Protein AF-A0A0L0VKY4-F1 (afdb_monomer_lite)

Sequence (180 aa):
MRSVAVPPQLNKYDFWEIKITFTPTSTVPPSGGSLQWEFHHPYFRADTMFEVDNVKQKKLTSSTTDTSKINETCTTKVVERTEDILNCLMTHQIQTSSALNKLVEESANLCIELDQAYIQLNRQQIRIDLLLNQSISPKEDSSKDKTTHSNNKSQVMSESNTYYLNNSTSSSTLVAKTKE

Radius of gyration: 38.26 Å; chains: 1; bounding box: 71×69×115 Å

Organism: NCBI:txid1165861

pLDDT: mean 70.44, std 23.46, range [33.53, 97.75]

Structure (mmCIF, N/CA/C/O backbone):
data_AF-A0A0L0VKY4-F1
#
_entry.id   AF-A0A0L0VKY4-F1
#
loop_
_atom_site.group_PDB
_atom_site.id
_atom_site.type_symbol
_atom_site.label_atom_id
_atom_site.label_alt_id
_atom_site.label_comp_id
_atom_site.label_asym_id
_atom_site.label_entity_id
_atom_site.label_seq_id
_atom_site.pdbx_PDB_ins_code
_atom_site.Cartn_x
_atom_site.Cartn_y
_atom_site.Cartn_z
_atom_site.occupancy
_atom_site.B_iso_or_equiv
_atom_site.auth_seq_id
_atom_site.auth_comp_id
_atom_site.auth_asym_id
_atom_site.auth_atom_id
_atom_site.pdbx_PDB_model_num
ATOM 1 N N . MET A 1 1 ? -2.099 -26.397 19.341 1.00 43.53 1 MET A N 1
ATOM 2 C CA . MET A 1 1 ? -2.554 -25.080 18.845 1.00 43.53 1 MET A CA 1
ATOM 3 C C . MET A 1 1 ? -3.661 -24.602 19.769 1.00 43.53 1 MET A C 1
ATOM 5 O O . MET A 1 1 ? -4.656 -25.302 19.887 1.00 43.53 1 MET A O 1
ATOM 9 N N . ARG A 1 2 ? -3.455 -23.512 20.518 1.00 43.09 2 ARG A N 1
ATOM 10 C CA . ARG A 1 2 ? -4.526 -22.923 21.338 1.00 43.09 2 ARG A CA 1
ATOM 11 C C . ARG A 1 2 ? -5.442 -22.138 20.398 1.00 43.09 2 ARG A C 1
ATOM 13 O O . ARG A 1 2 ? -4.932 -21.330 19.631 1.00 43.09 2 ARG A O 1
ATOM 20 N N . SER A 1 3 ? -6.746 -22.404 20.442 1.00 54.12 3 SER A N 1
ATOM 21 C CA . SER A 1 3 ? -7.751 -21.543 19.812 1.00 54.12 3 SER A CA 1
ATOM 22 C C . SER A 1 3 ? -7.608 -20.158 20.434 1.00 54.12 3 SER A C 1
ATOM 24 O O . SER A 1 3 ? -7.725 -20.030 21.655 1.00 54.12 3 SER A O 1
ATOM 26 N N . VAL A 1 4 ? -7.279 -19.148 19.635 1.00 61.12 4 VAL A N 1
ATOM 27 C CA . VAL A 1 4 ? -7.340 -17.763 20.101 1.00 61.12 4 VAL A CA 1
ATOM 28 C C . VAL A 1 4 ? -8.815 -17.392 20.123 1.00 61.12 4 VAL A C 1
ATOM 30 O O . VAL A 1 4 ? -9.562 -17.731 19.214 1.00 61.12 4 VAL A O 1
ATOM 33 N N . ALA A 1 5 ? -9.277 -16.812 21.225 1.00 75.12 5 ALA A N 1
ATOM 34 C CA . ALA A 1 5 ? -10.662 -16.382 21.317 1.00 75.12 5 ALA A CA 1
ATOM 35 C C . ALA A 1 5 ? -10.874 -15.175 20.395 1.00 75.12 5 ALA A C 1
ATOM 37 O O . ALA A 1 5 ? -10.037 -14.269 20.371 1.00 75.12 5 ALA A O 1
ATOM 38 N N . VAL A 1 6 ? -12.007 -15.139 19.688 1.00 81.06 6 VAL A N 1
ATOM 39 C CA . VAL A 1 6 ? -12.432 -13.960 18.922 1.00 81.06 6 VAL A CA 1
ATOM 40 C C . VAL A 1 6 ? -12.374 -12.731 19.841 1.00 81.06 6 VAL A C 1
ATOM 42 O O . VAL A 1 6 ? -12.944 -12.779 20.940 1.00 81.06 6 VAL A O 1
ATOM 45 N N . PRO A 1 7 ? -11.710 -11.630 19.434 1.00 88.94 7 PRO A N 1
ATOM 46 C CA . PRO A 1 7 ? -11.649 -10.411 20.226 1.00 88.94 7 PRO A CA 1
ATOM 47 C C . PRO A 1 7 ? -13.046 -9.988 20.714 1.00 88.94 7 PRO A C 1
ATOM 49 O O . PRO A 1 7 ? -13.989 -9.987 19.919 1.00 88.94 7 PRO A O 1
ATOM 52 N N . PRO A 1 8 ? -13.218 -9.587 21.991 1.00 87.50 8 PRO A N 1
ATOM 53 C CA . PRO A 1 8 ? -14.542 -9.368 22.576 1.00 87.50 8 PRO A CA 1
ATOM 54 C C . PRO A 1 8 ? -15.418 -8.372 21.814 1.00 87.50 8 PRO A C 1
ATOM 56 O O . PRO A 1 8 ? -16.637 -8.492 21.845 1.00 87.50 8 PRO A O 1
ATOM 59 N N . GLN A 1 9 ? -14.815 -7.388 21.140 1.00 90.94 9 GLN A N 1
ATOM 60 C CA . GLN A 1 9 ? -15.565 -6.439 20.319 1.00 90.94 9 GLN A CA 1
ATOM 61 C C . GLN A 1 9 ? -16.086 -7.092 19.040 1.00 90.94 9 GLN A C 1
ATOM 63 O O . GLN A 1 9 ? -17.267 -6.969 18.757 1.00 90.94 9 GLN A O 1
ATOM 68 N N . LEU A 1 10 ? -15.259 -7.858 18.330 1.00 92.81 10 LEU A N 1
ATOM 69 C CA . LEU A 1 10 ? -15.677 -8.576 17.125 1.00 92.81 10 LEU A CA 1
ATOM 70 C C . LEU A 1 10 ? -16.818 -9.560 17.435 1.00 92.81 10 LEU A C 1
ATOM 72 O O . LEU A 1 10 ? -17.837 -9.563 16.751 1.00 92.81 10 LEU A O 1
ATOM 76 N N . ASN A 1 11 ? -16.726 -10.289 18.550 1.00 90.19 11 ASN A N 1
ATOM 77 C CA . ASN A 1 11 ? -17.785 -11.210 18.972 1.00 90.19 11 ASN A CA 1
ATOM 78 C C . ASN A 1 11 ? -19.117 -10.506 19.312 1.00 90.19 11 ASN A C 1
ATOM 80 O O . ASN A 1 11 ? -20.192 -11.049 19.068 1.00 90.19 11 ASN A O 1
ATOM 84 N N . LYS A 1 12 ? -19.072 -9.289 19.874 1.00 92.31 12 LYS A N 1
ATOM 85 C CA . LYS A 1 12 ? -20.285 -8.506 20.172 1.00 92.31 12 LYS A CA 1
ATOM 86 C C . LYS A 1 12 ? -21.042 -8.075 18.916 1.00 92.31 12 LYS A C 1
ATOM 88 O O . LYS A 1 12 ? -22.228 -7.792 19.031 1.00 92.31 12 LYS A O 1
ATOM 93 N N . TYR A 1 13 ? -20.368 -7.991 17.773 1.00 93.94 13 TYR A N 1
ATOM 94 C CA . TYR A 1 13 ? -20.932 -7.571 16.488 1.00 93.94 13 TYR A CA 1
ATOM 95 C C . TYR A 1 13 ? -21.006 -8.726 15.484 1.00 93.94 13 TYR A C 1
ATOM 97 O O . TYR A 1 13 ? -20.994 -8.500 14.285 1.00 93.94 13 TYR A O 1
ATOM 105 N N . ASP A 1 14 ? -21.049 -9.966 15.963 1.00 91.94 14 ASP A N 1
ATOM 106 C CA . ASP A 1 14 ? -21.303 -11.161 15.143 1.00 91.94 14 ASP A CA 1
ATOM 107 C C . ASP A 1 14 ? -20.229 -11.497 14.124 1.00 91.94 14 ASP A C 1
ATOM 109 O O . ASP A 1 14 ? -20.474 -12.257 13.191 1.00 91.94 14 ASP A O 1
ATOM 113 N N . PHE A 1 15 ? -19.016 -11.000 14.333 1.00 94.19 15 PHE A N 1
ATOM 114 C CA . PHE A 1 15 ? -17.878 -11.448 13.555 1.00 94.19 15 PHE A CA 1
ATOM 115 C C . PHE A 1 15 ? -17.464 -12.842 14.015 1.00 94.19 15 PHE A C 1
ATOM 117 O O . PHE A 1 15 ? -17.312 -13.103 15.213 1.00 94.19 15 PHE A O 1
ATOM 124 N N . TRP A 1 16 ? -17.231 -13.725 13.051 1.00 91.56 16 TRP A N 1
ATOM 125 C CA . TRP A 1 16 ? -16.652 -15.040 13.295 1.00 91.56 16 TRP A CA 1
ATOM 126 C C . TRP A 1 16 ? -15.267 -15.140 12.679 1.00 91.56 16 TRP A C 1
ATOM 128 O O . TRP A 1 16 ? -14.967 -14.516 11.662 1.00 91.56 16 TRP A O 1
ATOM 138 N N . GLU A 1 17 ? -14.424 -15.941 13.316 1.00 90.31 17 GLU A N 1
ATOM 139 C CA . GLU A 1 17 ? -13.103 -16.273 12.802 1.00 90.31 17 GLU A CA 1
ATOM 140 C C . GLU A 1 17 ? -13.224 -17.250 11.625 1.00 90.31 17 GLU A C 1
ATOM 142 O O . GLU A 1 17 ? -13.954 -18.244 11.691 1.00 90.31 17 GLU A O 1
ATOM 147 N N . ILE A 1 18 ? -12.495 -16.972 10.548 1.00 86.56 18 ILE A N 1
ATOM 148 C CA . ILE A 1 18 ? -12.310 -17.872 9.416 1.00 86.56 18 ILE A CA 1
ATOM 149 C C . ILE A 1 18 ? -10.965 -18.570 9.579 1.00 86.56 18 ILE A C 1
ATOM 151 O O . ILE A 1 18 ? -9.912 -17.946 9.714 1.00 86.56 18 ILE A O 1
ATOM 155 N N . LYS A 1 19 ? -10.997 -19.902 9.515 1.00 82.00 19 LYS A N 1
ATOM 156 C CA . LYS A 1 19 ? -9.782 -20.709 9.507 1.00 82.00 19 LYS A CA 1
ATOM 157 C C . LYS A 1 19 ? -9.112 -20.608 8.139 1.00 82.00 19 LYS A C 1
ATOM 159 O O . LYS A 1 19 ? -9.606 -21.172 7.165 1.00 82.00 19 LYS A O 1
ATOM 164 N N . ILE A 1 20 ? -7.959 -19.953 8.086 1.00 75.56 20 ILE A N 1
ATOM 165 C CA . ILE A 1 20 ? -7.158 -19.852 6.865 1.00 75.56 20 ILE A CA 1
ATOM 166 C C . ILE A 1 20 ? -6.531 -21.224 6.574 1.00 75.56 20 ILE A C 1
ATOM 168 O O . ILE A 1 20 ? -5.661 -21.704 7.305 1.00 75.56 20 ILE A O 1
ATOM 172 N N . THR A 1 21 ? -6.974 -21.887 5.506 1.00 69.19 21 THR A N 1
ATOM 173 C CA . THR A 1 21 ? -6.320 -23.093 4.987 1.00 69.19 21 THR A CA 1
ATOM 174 C C . THR A 1 21 ? -5.247 -22.692 3.988 1.00 69.19 21 THR A C 1
ATOM 176 O O . THR A 1 21 ? -5.558 -22.218 2.897 1.00 69.19 21 THR A O 1
ATOM 179 N N . PHE A 1 22 ? -3.981 -22.907 4.341 1.00 63.28 22 PHE A N 1
ATOM 180 C CA . PHE A 1 22 ? -2.878 -22.729 3.404 1.00 63.28 22 PHE A CA 1
ATOM 181 C C . PHE A 1 22 ? -2.987 -23.777 2.293 1.00 63.28 22 PHE A C 1
ATOM 183 O O . PHE A 1 22 ? -2.778 -24.967 2.529 1.00 63.28 22 PHE A O 1
ATOM 190 N N . THR A 1 23 ? -3.323 -23.340 1.082 1.00 62.50 23 THR A N 1
ATOM 191 C CA . THR A 1 23 ? -3.164 -24.158 -0.120 1.00 62.50 23 THR A CA 1
ATOM 192 C C . THR A 1 23 ? -1.870 -23.725 -0.813 1.00 62.50 23 THR A C 1
ATOM 194 O O . THR A 1 23 ? -1.663 -22.528 -1.024 1.00 62.50 23 THR A O 1
ATOM 197 N N . PRO A 1 24 ? -0.960 -24.658 -1.148 1.00 58.12 24 PRO A N 1
ATOM 198 C CA . PRO A 1 24 ? 0.350 -24.323 -1.719 1.00 58.12 24 PRO A CA 1
ATOM 199 C C . PRO A 1 24 ? 0.272 -23.707 -3.128 1.00 58.12 24 PRO A C 1
ATOM 201 O O . PRO A 1 24 ? 1.288 -23.297 -3.674 1.00 58.12 24 PRO A O 1
ATOM 204 N N . THR A 1 25 ? -0.921 -23.632 -3.720 1.00 57.31 25 THR A N 1
ATOM 205 C CA . THR A 1 25 ? -1.191 -23.055 -5.042 1.00 57.31 25 THR A CA 1
ATOM 206 C C . THR A 1 25 ? -1.535 -21.563 -5.018 1.00 57.31 25 THR A C 1
ATOM 208 O O . THR A 1 25 ? -1.671 -20.973 -6.087 1.00 57.31 25 THR A O 1
ATOM 211 N N . SER A 1 26 ? -1.670 -20.930 -3.845 1.00 52.88 26 SER A N 1
ATOM 212 C CA . SER A 1 26 ? -1.887 -19.480 -3.768 1.00 52.88 26 SER A CA 1
ATOM 213 C C . SER A 1 26 ? -0.616 -18.736 -4.186 1.00 52.88 26 SER A C 1
ATOM 215 O O . SER A 1 26 ? 0.365 -18.700 -3.447 1.00 52.88 26 SER A O 1
ATOM 217 N N . THR A 1 27 ? -0.633 -18.133 -5.377 1.00 52.75 27 THR A N 1
ATOM 218 C CA . THR A 1 27 ? 0.481 -17.360 -5.966 1.00 52.75 27 THR A CA 1
ATOM 219 C C . THR A 1 27 ? 0.867 -16.131 -5.136 1.00 52.75 27 THR A C 1
ATOM 221 O O . THR A 1 27 ? 1.940 -15.567 -5.325 1.00 52.75 27 THR A O 1
ATOM 224 N N . VAL A 1 28 ? 0.027 -15.736 -4.178 1.00 59.94 28 VAL A N 1
ATOM 225 C CA . VAL A 1 28 ? 0.333 -14.686 -3.210 1.00 59.94 28 VAL A CA 1
ATOM 226 C C . VAL A 1 28 ? 0.342 -15.318 -1.817 1.00 59.94 28 VAL A C 1
ATOM 228 O O . VAL A 1 28 ? -0.712 -15.770 -1.353 1.00 59.94 28 VAL A O 1
ATOM 231 N N . PRO A 1 29 ? 1.502 -15.403 -1.139 1.00 57.31 29 PRO A N 1
ATOM 232 C CA . PRO A 1 29 ? 1.514 -15.748 0.269 1.00 57.31 29 PRO A CA 1
ATOM 233 C C . PRO A 1 29 ? 0.812 -14.628 1.054 1.00 57.31 29 PRO A C 1
ATOM 235 O O . PRO A 1 29 ? 1.022 -13.450 0.753 1.00 57.31 29 PRO A O 1
ATOM 238 N N . PRO A 1 30 ? -0.014 -14.953 2.062 1.00 60.66 30 PRO A N 1
ATOM 239 C CA . PRO A 1 30 ? -0.579 -13.950 2.950 1.00 60.66 30 PRO A CA 1
ATOM 240 C C . PRO A 1 30 ? 0.517 -13.029 3.506 1.00 60.66 30 PRO A C 1
ATOM 242 O O . PRO A 1 30 ? 1.503 -13.495 4.079 1.00 60.66 30 PRO A O 1
ATOM 245 N N . SER A 1 31 ? 0.333 -11.716 3.349 1.00 59.97 31 SER A N 1
ATOM 246 C CA . SER A 1 31 ? 1.326 -10.651 3.597 1.00 59.97 31 SER A CA 1
ATOM 247 C C . SER A 1 31 ? 1.801 -10.488 5.063 1.00 59.97 31 SER A C 1
ATOM 249 O O . SER A 1 31 ? 2.354 -9.450 5.415 1.00 59.97 31 SER A O 1
ATOM 251 N N . GLY A 1 32 ? 1.587 -11.458 5.958 1.00 56.31 32 GLY A N 1
ATOM 252 C CA . GLY A 1 32 ? 1.763 -11.276 7.408 1.00 56.31 32 GLY A CA 1
ATOM 253 C C . GLY A 1 32 ? 2.204 -12.505 8.204 1.00 56.31 32 GLY A C 1
ATOM 254 O O . GLY A 1 32 ? 2.022 -12.530 9.418 1.00 56.31 32 GLY A O 1
ATOM 255 N N . GLY A 1 33 ? 2.803 -13.511 7.564 1.00 57.81 33 GLY A N 1
ATOM 256 C CA . GLY A 1 33 ? 3.411 -14.647 8.269 1.00 57.81 33 GLY A CA 1
ATOM 257 C C . GLY A 1 33 ? 2.409 -15.612 8.923 1.00 57.81 33 GLY A C 1
ATOM 258 O O . GLY A 1 33 ? 1.215 -15.594 8.644 1.00 57.81 33 GLY A O 1
ATOM 259 N N . SER A 1 34 ? 2.904 -16.501 9.790 1.00 63.53 34 SER A N 1
ATOM 260 C CA . SER A 1 34 ? 2.153 -17.636 10.360 1.00 63.53 34 SER A CA 1
ATOM 261 C C . SER A 1 34 ? 1.110 -17.277 11.434 1.00 63.53 34 SER A C 1
ATOM 263 O O . SER A 1 34 ? 0.535 -18.179 12.040 1.00 63.53 34 SER A O 1
ATOM 265 N N . LEU A 1 35 ? 0.897 -15.988 11.719 1.00 65.25 35 LEU A N 1
ATOM 266 C CA . LEU A 1 35 ? 0.032 -15.475 12.795 1.00 65.25 35 LEU A CA 1
ATOM 267 C C . LEU A 1 35 ? -1.079 -14.566 12.246 1.00 65.25 35 LEU A C 1
ATOM 269 O O . LEU A 1 35 ? -1.394 -13.530 12.827 1.00 65.25 35 LEU A O 1
ATOM 273 N N . GLN A 1 36 ? -1.663 -14.944 11.112 1.00 76.56 36 GLN A N 1
ATOM 274 C CA . GLN A 1 36 ? -2.818 -14.243 10.564 1.00 76.56 36 GLN A CA 1
ATOM 275 C C . GLN A 1 36 ? -4.134 -14.829 11.074 1.00 76.56 36 GLN A C 1
ATOM 277 O O . GLN A 1 36 ? -4.312 -16.045 11.113 1.00 76.56 36 GLN A O 1
ATOM 282 N N . TRP A 1 37 ? -5.055 -13.932 11.418 1.00 84.50 37 TRP A N 1
ATOM 283 C CA . TRP A 1 37 ? -6.435 -14.235 11.778 1.00 84.50 37 TRP A CA 1
ATOM 284 C C . TRP A 1 37 ? -7.343 -13.474 10.822 1.00 84.50 37 TRP A C 1
ATOM 286 O O . TRP A 1 37 ? -7.151 -12.275 10.618 1.00 84.50 37 TRP A O 1
ATOM 296 N N . GLU A 1 38 ? -8.322 -14.161 10.248 1.00 88.38 38 GLU A N 1
ATOM 297 C CA . GLU A 1 38 ? -9.319 -13.554 9.375 1.00 88.38 38 GLU A CA 1
ATOM 298 C C . GLU A 1 38 ? -10.674 -13.580 10.078 1.00 88.38 38 GLU A C 1
ATOM 300 O O . GLU A 1 38 ? -11.054 -14.589 10.670 1.00 88.38 38 GLU A O 1
ATOM 305 N N . PHE A 1 39 ? -11.396 -12.461 10.041 1.00 92.38 39 PHE A N 1
ATOM 306 C CA . PHE A 1 39 ? -12.719 -12.330 10.642 1.00 92.38 39 PHE A CA 1
ATOM 307 C C . PHE A 1 39 ? -13.711 -11.854 9.593 1.00 92.38 39 PHE A C 1
ATOM 309 O O . PHE A 1 39 ? -13.393 -10.971 8.798 1.00 92.38 39 PHE A O 1
ATOM 316 N N . HIS A 1 40 ? -14.921 -12.402 9.617 1.00 93.12 40 HIS A N 1
ATOM 317 C CA . HIS A 1 40 ? -15.941 -12.098 8.620 1.00 93.12 40 HIS A CA 1
ATOM 318 C C . HIS A 1 40 ? -17.270 -11.705 9.254 1.00 93.12 40 HIS A C 1
ATOM 320 O O . HIS A 1 40 ? -17.692 -12.282 10.257 1.00 93.12 40 HIS A O 1
ATOM 326 N N . HIS A 1 41 ? -17.948 -10.756 8.604 1.00 94.62 41 HIS A N 1
ATOM 327 C CA . HIS A 1 41 ? -19.329 -10.384 8.871 1.00 94.62 41 HIS A CA 1
ATOM 328 C C . HIS A 1 41 ? -20.044 -10.040 7.545 1.00 94.62 41 HIS A C 1
ATOM 330 O O . HIS A 1 41 ? -19.483 -9.297 6.741 1.00 94.62 41 HIS A O 1
ATOM 336 N N . PRO A 1 42 ? -21.279 -10.521 7.286 1.00 93.44 42 PRO A N 1
ATOM 337 C CA . PRO A 1 42 ? -21.935 -10.386 5.979 1.00 93.44 42 PRO A CA 1
ATOM 338 C C . PRO A 1 42 ? -22.103 -8.948 5.482 1.00 93.44 42 PRO A C 1
ATOM 340 O O . PRO A 1 42 ? -21.980 -8.717 4.282 1.00 93.44 42 PRO A O 1
ATOM 343 N N . TYR A 1 43 ? -22.366 -8.021 6.407 1.00 94.50 43 TYR A N 1
ATOM 344 C CA . TYR A 1 43 ? -22.606 -6.596 6.141 1.00 94.50 43 TYR A CA 1
ATOM 345 C C . TYR A 1 43 ? -21.352 -5.719 6.295 1.00 94.50 43 TYR A C 1
ATOM 347 O O . TYR A 1 43 ? -21.446 -4.498 6.283 1.00 94.50 43 TYR A O 1
ATOM 355 N N . PHE A 1 44 ? -20.181 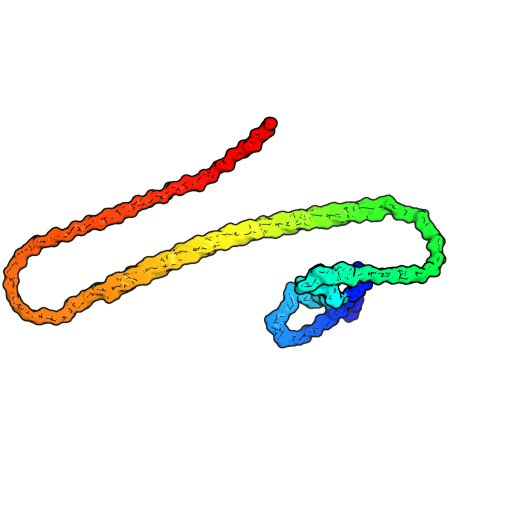-6.325 6.510 1.00 95.06 44 PHE A N 1
ATOM 356 C CA . PHE A 1 44 ? -18.915 -5.603 6.611 1.00 95.06 44 PHE A CA 1
ATOM 357 C C . PHE A 1 44 ? -18.065 -5.927 5.380 1.00 95.06 44 PHE A C 1
ATOM 359 O O . PHE A 1 44 ? -17.251 -6.851 5.400 1.00 95.06 44 PHE A O 1
ATOM 366 N N . ARG A 1 45 ? -18.310 -5.205 4.280 1.00 94.12 45 ARG A N 1
ATOM 367 C CA . ARG A 1 45 ? -17.640 -5.417 2.988 1.00 94.12 45 ARG A CA 1
ATOM 368 C C . ARG A 1 45 ? -17.038 -4.124 2.449 1.00 94.12 45 ARG A C 1
ATOM 370 O O . ARG A 1 45 ? -17.489 -3.030 2.778 1.00 94.12 45 ARG A O 1
ATOM 377 N N . ALA A 1 46 ? -16.013 -4.261 1.611 1.00 92.56 46 ALA A N 1
ATOM 378 C CA . ALA A 1 46 ? -15.298 -3.124 1.033 1.00 92.56 46 ALA A CA 1
ATOM 379 C C . ALA A 1 46 ? -16.130 -2.359 -0.013 1.00 92.56 46 ALA A C 1
ATOM 381 O O . ALA A 1 46 ? -16.002 -1.145 -0.135 1.00 92.56 46 ALA A O 1
ATOM 382 N N . ASP A 1 47 ? -16.983 -3.065 -0.753 1.00 94.38 47 ASP A N 1
ATOM 383 C CA . ASP A 1 47 ? -17.851 -2.537 -1.807 1.00 94.38 47 ASP A CA 1
ATOM 384 C C . ASP A 1 47 ? -19.182 -1.977 -1.277 1.00 94.38 47 ASP A C 1
ATOM 386 O O . ASP A 1 47 ? -19.772 -1.103 -1.912 1.00 94.38 47 ASP A O 1
ATOM 390 N N . THR A 1 48 ? -19.633 -2.419 -0.098 1.00 90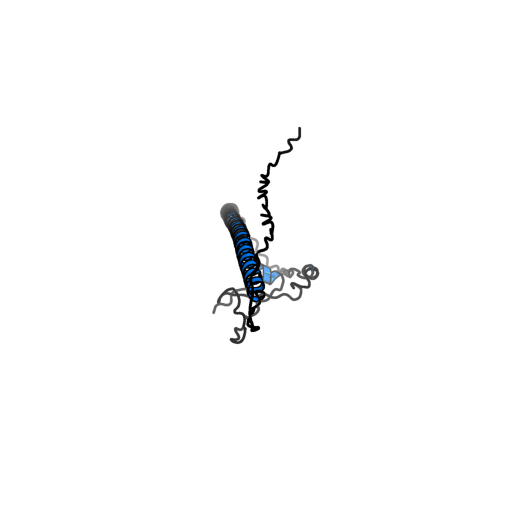.94 48 THR A N 1
ATOM 391 C CA . THR A 1 48 ? -20.916 -2.012 0.501 1.00 90.94 48 THR A CA 1
ATOM 392 C C . THR A 1 48 ? -20.764 -1.276 1.834 1.00 90.94 48 THR A C 1
ATOM 394 O O . THR A 1 48 ? -21.427 -1.574 2.824 1.00 90.94 48 THR A O 1
ATOM 397 N N . MET A 1 49 ? -19.928 -0.232 1.869 1.00 90.31 49 MET A N 1
ATOM 398 C CA . MET A 1 49 ? -19.696 0.558 3.094 1.00 90.31 49 MET A CA 1
ATOM 399 C C . MET A 1 49 ? -20.980 1.177 3.689 1.00 90.31 49 MET A C 1
ATOM 401 O O . MET A 1 49 ? -21.063 1.412 4.891 1.00 90.31 49 MET A O 1
ATOM 405 N N . PHE A 1 50 ? -22.006 1.408 2.865 1.00 90.81 50 PHE A N 1
ATOM 406 C CA . PHE A 1 50 ? -23.317 1.897 3.308 1.00 90.81 50 PHE A CA 1
ATOM 407 C C . PHE A 1 50 ? -24.119 0.865 4.127 1.00 90.81 50 PHE A C 1
ATOM 409 O O . PHE A 1 50 ? -25.072 1.234 4.804 1.00 90.81 50 PHE A O 1
ATOM 416 N N . GLU A 1 51 ? -23.761 -0.422 4.088 1.00 91.50 51 GLU A N 1
ATOM 417 C CA . GLU A 1 51 ? -24.443 -1.487 4.838 1.00 91.50 51 GLU A CA 1
ATOM 418 C C . GLU A 1 51 ? -23.883 -1.678 6.250 1.00 91.50 51 GLU A C 1
ATOM 420 O O . GLU A 1 51 ? -24.443 -2.455 7.026 1.00 91.50 51 GLU A O 1
ATOM 425 N N . VAL A 1 52 ? -22.814 -0.960 6.612 1.00 92.38 52 VAL A N 1
ATOM 426 C CA . VAL A 1 52 ? -22.149 -1.086 7.917 1.00 92.38 52 VAL A CA 1
ATOM 427 C C . VAL A 1 52 ? -23.093 -0.743 9.076 1.00 92.38 52 VAL A C 1
ATOM 429 O O . VAL A 1 52 ? -22.973 -1.327 10.150 1.00 92.38 52 VAL A O 1
ATOM 432 N N . ASP A 1 53 ? -24.113 0.088 8.853 1.00 92.25 53 ASP A N 1
ATOM 433 C CA . ASP A 1 53 ? -25.163 0.379 9.844 1.00 92.25 53 ASP A CA 1
ATOM 434 C C . ASP A 1 53 ? -25.992 -0.863 10.246 1.00 92.25 53 ASP A C 1
ATOM 436 O O . ASP A 1 53 ? -26.645 -0.890 11.297 1.00 92.25 53 ASP A O 1
ATOM 440 N N . ASN A 1 54 ? -25.961 -1.929 9.437 1.00 92.00 54 ASN A N 1
ATOM 441 C CA . ASN A 1 54 ? -26.591 -3.211 9.756 1.00 92.00 54 ASN A CA 1
ATOM 442 C C . ASN A 1 54 ? -25.743 -4.078 10.701 1.00 92.00 54 ASN A C 1
ATOM 444 O O . ASN A 1 54 ? -26.248 -5.067 11.238 1.00 92.00 54 ASN A O 1
ATOM 448 N N . VAL A 1 55 ? -24.484 -3.708 10.949 1.00 92.00 55 VAL A N 1
ATOM 449 C CA . VAL A 1 55 ? -23.598 -4.358 11.922 1.00 92.00 55 VAL A CA 1
ATOM 450 C C . VAL A 1 55 ? -24.007 -3.916 13.328 1.00 92.00 55 VAL A C 1
ATOM 452 O O . VAL A 1 55 ? -23.495 -2.951 13.894 1.00 92.00 55 VAL A O 1
ATOM 455 N N . LYS A 1 56 ? -24.987 -4.613 13.906 1.00 92.62 56 LYS A N 1
ATOM 456 C CA . LYS A 1 56 ? -25.553 -4.263 15.213 1.00 92.62 56 LYS A CA 1
ATOM 457 C C . LYS A 1 56 ? -24.933 -5.096 16.317 1.00 92.62 56 LYS A C 1
ATOM 459 O O . LYS A 1 56 ? -24.716 -6.295 16.174 1.00 92.62 56 LYS A O 1
ATOM 464 N N . GLN A 1 57 ? -24.705 -4.454 17.457 1.00 90.44 57 GLN A N 1
ATOM 465 C CA . GLN A 1 57 ? -24.271 -5.157 18.651 1.00 90.44 57 GLN A CA 1
ATOM 466 C C . GLN A 1 57 ? -25.350 -6.168 19.067 1.00 90.44 57 GLN A C 1
ATOM 468 O O . GLN A 1 57 ? -26.513 -5.793 19.256 1.00 90.44 57 GLN A O 1
ATOM 473 N N . LYS A 1 58 ? -24.973 -7.434 19.270 1.00 88.25 58 LYS A N 1
ATOM 474 C CA . LYS A 1 58 ? -25.819 -8.413 19.955 1.00 88.25 58 LYS A CA 1
ATOM 475 C C . LYS A 1 58 ? -26.239 -7.829 21.295 1.00 88.25 58 LYS A C 1
ATOM 477 O O . LYS A 1 58 ? -25.401 -7.514 22.145 1.00 88.25 58 LYS A O 1
ATOM 482 N N . LYS A 1 59 ? -27.551 -7.705 21.501 1.00 79.94 59 LYS A N 1
ATOM 483 C CA . LYS A 1 59 ? -28.093 -7.405 22.825 1.00 79.94 59 LYS A CA 1
ATOM 484 C C . LYS A 1 59 ? -27.688 -8.557 23.734 1.00 79.94 59 LYS A C 1
ATOM 486 O O . LYS A 1 59 ? -28.100 -9.691 23.499 1.00 79.94 59 LYS A O 1
ATOM 491 N N . LEU A 1 60 ? -26.884 -8.273 24.759 1.00 64.19 60 LEU A N 1
ATOM 492 C CA . LEU A 1 60 ? -26.749 -9.197 25.877 1.00 64.19 60 LEU A CA 1
ATOM 493 C C . LEU A 1 60 ? -28.157 -9.353 26.447 1.00 64.19 60 LEU A C 1
ATOM 495 O O . LEU A 1 60 ? -28.681 -8.430 27.067 1.00 64.19 60 LEU A O 1
ATOM 499 N N . THR A 1 61 ? -28.792 -10.496 26.208 1.00 53.09 61 THR A N 1
ATOM 500 C CA . THR A 1 61 ? -29.925 -10.908 27.024 1.00 53.09 61 THR A CA 1
ATOM 501 C C . THR A 1 61 ? -29.363 -11.056 28.426 1.00 53.09 61 THR A C 1
ATOM 503 O O . THR A 1 61 ? -28.635 -12.006 28.715 1.00 53.09 61 THR A O 1
ATOM 506 N N . SER A 1 62 ? -29.602 -10.049 29.261 1.00 47.44 62 SER A N 1
ATOM 507 C CA . SER A 1 62 ? -29.262 -10.060 30.671 1.00 47.44 62 SER A CA 1
ATOM 508 C C . SER A 1 62 ? -29.996 -11.229 31.317 1.00 47.44 62 SER A C 1
ATOM 510 O O . SER A 1 62 ? -31.148 -11.102 31.722 1.00 47.44 62 SER A O 1
ATOM 512 N N . SER A 1 63 ? -29.338 -12.381 31.406 1.00 41.78 63 SER A N 1
ATOM 513 C CA . SER A 1 63 ? -29.649 -13.354 32.442 1.00 41.78 63 SER A CA 1
ATOM 514 C C . SER A 1 63 ? -29.187 -12.722 33.750 1.00 41.78 63 SER A C 1
ATOM 516 O O . SER A 1 63 ? -28.046 -12.901 34.173 1.00 41.78 63 SER A O 1
ATOM 518 N N . THR A 1 64 ? -30.044 -11.883 34.330 1.00 42.66 64 THR A N 1
ATOM 519 C CA . THR A 1 64 ? -29.901 -11.360 35.686 1.00 42.66 64 THR A CA 1
ATOM 520 C C . THR A 1 64 ? -29.727 -12.536 36.631 1.00 42.66 64 THR A C 1
ATOM 522 O O . THR A 1 64 ? -30.676 -13.256 36.925 1.00 42.66 64 THR A O 1
ATOM 525 N N . THR A 1 65 ? -28.499 -12.727 37.096 1.00 40.75 65 THR A N 1
ATOM 526 C CA . THR A 1 65 ? -28.257 -13.392 38.370 1.00 40.75 65 THR A CA 1
ATOM 527 C C . THR A 1 65 ? -27.671 -12.308 39.250 1.00 40.75 65 THR A C 1
ATOM 529 O O . THR A 1 65 ? -26.557 -11.842 39.014 1.00 40.75 65 THR A O 1
ATOM 532 N N . ASP A 1 66 ? -28.495 -11.827 40.175 1.00 43.59 66 ASP A N 1
ATOM 533 C CA . ASP A 1 66 ? -28.111 -10.865 41.194 1.00 43.59 66 ASP A CA 1
ATOM 534 C C . ASP A 1 66 ? -26.871 -11.355 41.932 1.00 43.59 66 ASP A C 1
ATOM 536 O O . ASP A 1 66 ? -26.854 -12.437 42.521 1.00 43.59 66 ASP A O 1
ATOM 540 N N . THR A 1 67 ? -25.830 -10.534 41.969 1.00 39.62 67 THR A N 1
ATOM 541 C CA . THR A 1 67 ? -24.896 -10.559 43.091 1.00 39.62 67 THR A CA 1
ATOM 542 C C . THR A 1 67 ? -24.405 -9.143 43.321 1.00 39.62 67 THR A C 1
ATOM 544 O O . THR A 1 67 ? -23.458 -8.659 42.706 1.00 39.62 67 THR A O 1
ATOM 547 N N . SER A 1 68 ? -25.103 -8.457 44.221 1.00 44.22 68 SER A N 1
ATOM 548 C CA . SER A 1 68 ? -24.549 -7.317 44.929 1.00 44.22 68 SER A CA 1
ATOM 549 C C . SER A 1 68 ? -23.268 -7.766 45.629 1.00 44.22 68 SER A C 1
ATOM 551 O O . SER A 1 68 ? -23.300 -8.752 46.365 1.00 44.22 68 SER A O 1
ATOM 553 N N . LYS A 1 69 ? -22.151 -7.060 45.395 1.00 45.38 69 LYS A N 1
ATOM 554 C CA . LYS A 1 69 ? -21.150 -6.719 46.421 1.00 45.38 69 LYS A CA 1
ATOM 555 C C . LYS A 1 69 ? -19.905 -6.013 45.863 1.00 45.38 69 LYS A C 1
ATOM 557 O O . LYS A 1 69 ? -19.265 -6.486 44.934 1.00 45.38 69 LYS A O 1
ATOM 562 N N . ILE A 1 70 ? -19.549 -4.959 46.604 1.00 40.94 70 ILE A N 1
ATOM 563 C CA . ILE A 1 70 ? -18.217 -4.371 46.826 1.00 40.94 70 ILE A CA 1
ATOM 564 C C . ILE A 1 70 ? -17.810 -3.233 45.874 1.00 40.94 70 ILE A C 1
ATOM 566 O O . ILE A 1 70 ? -17.164 -3.415 44.847 1.00 40.94 70 ILE A O 1
ATOM 570 N N . ASN A 1 71 ? -18.135 -2.018 46.331 1.00 49.16 71 ASN A N 1
ATOM 571 C CA . ASN A 1 71 ? -17.248 -0.864 46.222 1.00 49.16 71 ASN A CA 1
ATOM 572 C C . ASN A 1 71 ? -15.928 -1.197 46.928 1.00 49.16 71 ASN A C 1
ATOM 574 O O . ASN A 1 71 ? -15.956 -1.393 48.137 1.00 49.16 71 ASN A O 1
ATOM 578 N N . GLU A 1 72 ? -14.810 -1.212 46.203 1.00 47.25 72 GLU A N 1
ATOM 579 C CA . GLU A 1 72 ? -13.509 -0.716 46.674 1.00 47.25 72 GLU A CA 1
ATOM 580 C C . GLU A 1 72 ? -12.482 -0.730 45.524 1.00 47.25 72 GLU A C 1
ATOM 582 O O . GLU A 1 72 ? -12.461 -1.630 44.688 1.00 47.25 72 GLU A O 1
ATOM 587 N N . THR A 1 73 ? -11.635 0.306 45.493 1.00 43.09 73 THR A N 1
ATOM 588 C CA . THR A 1 73 ? -10.476 0.501 44.592 1.00 43.09 73 THR A CA 1
ATOM 589 C C . THR A 1 73 ? -10.765 0.998 43.158 1.00 43.09 73 THR A C 1
ATOM 591 O O . THR A 1 73 ? -10.545 0.298 42.171 1.00 43.09 73 THR A O 1
ATOM 594 N N . CYS A 1 74 ? -11.171 2.269 43.021 1.00 44.31 74 CYS A N 1
ATOM 595 C CA . CYS A 1 74 ? -11.351 2.945 41.719 1.00 44.31 74 CYS A CA 1
ATOM 596 C C . CYS A 1 74 ? -10.286 4.019 41.389 1.00 44.31 74 CYS A C 1
ATOM 598 O O . CYS A 1 74 ? -10.448 4.763 40.427 1.00 44.31 74 CYS A O 1
ATOM 600 N N . THR A 1 75 ? -9.187 4.128 42.139 1.00 50.56 75 THR A N 1
ATOM 601 C CA . THR A 1 75 ? -8.180 5.188 41.905 1.00 50.56 75 THR A CA 1
ATOM 602 C C . THR A 1 75 ? -6.872 4.678 41.301 1.00 50.56 75 THR A C 1
ATOM 604 O O . THR A 1 75 ? -6.363 5.294 40.371 1.00 50.56 75 THR A O 1
ATOM 607 N N . THR A 1 76 ? -6.360 3.514 41.706 1.00 49.06 76 THR A N 1
ATOM 608 C CA . THR A 1 76 ? -5.051 3.023 41.225 1.00 49.06 76 THR A CA 1
ATOM 609 C C . THR A 1 76 ? -5.087 2.497 39.781 1.00 49.06 76 THR A C 1
ATOM 611 O O . THR A 1 76 ? -4.175 2.757 39.007 1.00 49.06 76 THR A O 1
ATOM 614 N N . LYS A 1 77 ? -6.184 1.843 39.366 1.00 50.69 77 LYS A N 1
ATOM 615 C CA . LYS A 1 77 ? -6.354 1.301 37.996 1.00 50.69 77 LYS A CA 1
ATOM 616 C C . LYS A 1 77 ? -6.603 2.362 36.918 1.00 50.69 77 LYS A C 1
ATOM 618 O O . LYS A 1 77 ? -6.528 2.052 35.731 1.00 50.69 77 LYS A O 1
ATOM 623 N N . VAL A 1 78 ? -6.994 3.574 37.309 1.00 55.31 78 VAL A N 1
ATOM 624 C CA . VAL A 1 78 ? -7.254 4.668 36.360 1.00 55.31 78 VAL A CA 1
ATOM 625 C C . VAL A 1 78 ? -5.938 5.324 35.952 1.00 55.31 78 VAL A C 1
ATOM 627 O O . VAL A 1 78 ? -5.755 5.568 34.767 1.00 55.31 78 VAL A O 1
ATOM 630 N N . VAL A 1 79 ? -5.009 5.501 36.899 1.00 56.84 79 VAL A N 1
ATOM 631 C CA . VAL A 1 79 ? -3.696 6.127 36.668 1.00 56.84 79 VAL A CA 1
ATOM 632 C C . VAL A 1 79 ? -2.806 5.278 35.748 1.00 56.84 79 VAL A C 1
ATOM 634 O O . VAL A 1 79 ? -2.275 5.816 34.779 1.00 56.84 79 VAL A O 1
ATOM 637 N N . GLU A 1 80 ? -2.718 3.958 35.971 1.00 57.38 80 GLU A N 1
ATOM 638 C CA . GLU A 1 80 ? -1.982 3.040 35.075 1.00 57.38 80 GLU A CA 1
ATOM 639 C C . GLU A 1 80 ? -2.560 3.040 33.652 1.00 57.38 80 GLU A C 1
ATOM 641 O O . GLU A 1 80 ? -1.820 3.127 32.678 1.00 57.38 80 GLU A O 1
ATOM 646 N N . ARG A 1 81 ? -3.894 3.054 33.509 1.00 66.00 81 ARG A N 1
ATOM 647 C CA . ARG A 1 81 ? -4.525 3.136 32.182 1.00 66.00 81 ARG A CA 1
ATOM 648 C C . ARG A 1 81 ? -4.274 4.462 31.476 1.00 66.00 81 ARG A C 1
ATOM 650 O O . ARG A 1 81 ? -4.157 4.465 30.256 1.00 66.00 81 ARG A O 1
ATOM 657 N N . THR A 1 82 ? -4.241 5.584 32.192 1.00 77.81 82 THR A N 1
ATOM 658 C CA . THR A 1 82 ? -3.932 6.881 31.569 1.00 77.81 82 THR A CA 1
ATOM 659 C C . THR A 1 82 ? -2.493 6.952 31.077 1.00 77.81 82 THR A C 1
ATOM 661 O O . THR A 1 82 ? -2.272 7.489 29.995 1.00 77.81 82 THR A O 1
ATOM 664 N N . GLU A 1 83 ? -1.543 6.368 31.810 1.00 85.56 83 GLU A N 1
ATOM 665 C CA . GLU A 1 83 ? -0.138 6.296 31.394 1.00 85.56 83 GLU A CA 1
ATOM 666 C C . GLU A 1 83 ? 0.038 5.400 30.158 1.00 85.56 83 GLU A C 1
ATOM 668 O O . GLU A 1 83 ? 0.704 5.785 29.199 1.00 85.56 83 GLU A O 1
ATOM 673 N N . ASP A 1 84 ? -0.643 4.251 30.112 1.00 87.31 84 ASP A N 1
ATOM 674 C CA . ASP A 1 84 ? -0.644 3.369 28.938 1.00 87.31 84 ASP A CA 1
ATOM 675 C C . ASP A 1 84 ? -1.244 4.051 27.698 1.00 87.31 84 ASP A C 1
ATOM 677 O O . ASP A 1 84 ? -0.738 3.896 26.584 1.00 87.31 84 ASP A O 1
ATOM 681 N N . ILE A 1 85 ? -2.314 4.836 27.874 1.00 89.44 85 ILE A N 1
ATOM 682 C CA . ILE A 1 85 ? -2.939 5.610 26.790 1.00 89.44 85 ILE A CA 1
ATOM 683 C C . ILE A 1 85 ? -1.987 6.701 26.288 1.00 89.44 85 ILE A C 1
ATOM 685 O O . ILE A 1 85 ? -1.835 6.861 25.076 1.00 89.44 85 ILE A O 1
ATOM 689 N N . LEU A 1 86 ? -1.331 7.428 27.194 1.00 92.56 86 LEU A N 1
ATOM 690 C CA . LEU A 1 86 ? -0.335 8.446 26.855 1.00 92.56 86 LEU A CA 1
ATOM 691 C C . LEU A 1 86 ? 0.854 7.837 26.109 1.00 92.56 86 LEU A C 1
ATOM 693 O O . LEU A 1 86 ? 1.226 8.339 25.050 1.00 92.56 86 LEU A O 1
ATOM 697 N N . ASN A 1 87 ? 1.392 6.716 26.589 1.00 92.12 87 ASN A N 1
ATOM 698 C CA . ASN A 1 87 ? 2.485 6.013 25.923 1.00 92.12 87 ASN A CA 1
ATOM 699 C C . ASN A 1 87 ? 2.071 5.452 24.559 1.00 92.12 87 ASN A C 1
ATOM 701 O O . ASN A 1 87 ? 2.847 5.524 23.602 1.00 92.12 87 ASN A O 1
ATOM 705 N N . CYS A 1 88 ? 0.842 4.950 24.424 1.00 91.50 88 CYS A N 1
ATOM 706 C CA . CYS A 1 88 ? 0.293 4.518 23.141 1.00 91.50 88 CYS A CA 1
ATOM 707 C C . CYS A 1 88 ? 0.186 5.690 22.151 1.00 91.50 88 CYS A C 1
ATOM 709 O O . CYS A 1 88 ? 0.665 5.581 21.021 1.00 91.50 88 CYS A O 1
ATOM 711 N N . LEU A 1 89 ? -0.366 6.827 22.585 1.00 93.94 89 LEU A N 1
ATOM 712 C CA . LEU A 1 89 ? -0.470 8.045 21.776 1.00 93.94 89 LEU A CA 1
ATOM 713 C C . LEU A 1 89 ? 0.904 8.571 21.364 1.00 93.94 89 LEU A C 1
ATOM 715 O O . LEU A 1 89 ? 1.107 8.891 20.194 1.00 93.94 89 LEU A O 1
ATOM 719 N N . MET A 1 90 ? 1.855 8.607 22.296 1.00 95.00 90 MET A N 1
ATOM 720 C CA . MET A 1 90 ? 3.215 9.066 22.034 1.00 95.00 90 MET A CA 1
ATOM 721 C C . MET A 1 90 ? 3.916 8.153 21.023 1.00 95.00 90 MET A C 1
ATOM 723 O O . MET A 1 90 ? 4.505 8.625 20.051 1.00 95.00 90 MET A O 1
ATOM 727 N N . THR A 1 91 ? 3.783 6.835 21.190 1.00 94.31 91 THR A N 1
ATOM 728 C CA . THR A 1 91 ? 4.333 5.848 20.251 1.00 94.31 91 THR A CA 1
ATOM 729 C C . THR A 1 91 ? 3.709 6.001 18.864 1.00 94.31 91 THR A C 1
ATOM 731 O O . THR A 1 91 ? 4.425 6.015 17.864 1.00 94.31 91 THR A O 1
ATOM 734 N N . HIS A 1 92 ? 2.390 6.179 18.786 1.00 94.31 92 HIS A N 1
ATOM 735 C CA . HIS A 1 92 ? 1.687 6.405 17.527 1.00 94.31 92 HIS A CA 1
ATOM 736 C C . HIS A 1 92 ? 2.118 7.716 16.853 1.00 94.31 92 HIS A C 1
ATOM 738 O O . HIS A 1 92 ? 2.322 7.755 15.639 1.00 94.31 92 HIS A O 1
ATOM 744 N N . GLN A 1 93 ? 2.312 8.790 17.621 1.00 95.75 93 GLN A N 1
ATOM 745 C CA . GLN A 1 93 ? 2.826 10.060 17.109 1.00 95.75 93 GLN A CA 1
ATOM 746 C C . GLN A 1 93 ? 4.236 9.902 16.527 1.00 95.75 93 GLN A C 1
ATOM 748 O O . GLN A 1 93 ? 4.512 10.406 15.438 1.00 95.75 93 GLN A O 1
ATOM 753 N N . ILE A 1 94 ? 5.120 9.169 17.206 1.00 95.19 94 ILE A N 1
ATOM 754 C CA . ILE A 1 94 ? 6.473 8.877 16.710 1.00 95.19 94 ILE A CA 1
ATOM 755 C C . ILE A 1 94 ? 6.406 8.054 15.417 1.00 95.19 94 ILE A C 1
ATOM 757 O O . ILE A 1 94 ? 7.079 8.374 14.440 1.00 95.19 94 ILE A O 1
ATOM 761 N N . GLN A 1 95 ? 5.565 7.020 15.371 1.00 94.94 95 GLN A N 1
ATOM 762 C CA . GLN A 1 95 ? 5.411 6.176 14.183 1.00 94.94 95 GLN A CA 1
ATOM 763 C C . GLN A 1 95 ? 4.855 6.952 12.986 1.00 94.94 95 GLN A C 1
ATOM 765 O O . GLN A 1 95 ? 5.379 6.831 11.882 1.00 94.94 95 GLN A O 1
ATOM 770 N N . THR A 1 96 ? 3.828 7.776 13.195 1.00 94.00 96 THR A N 1
ATOM 771 C CA . THR A 1 96 ? 3.226 8.592 12.128 1.00 94.00 96 THR A CA 1
ATOM 772 C C . THR A 1 96 ? 4.187 9.652 11.607 1.00 94.00 96 THR A C 1
ATOM 774 O O . THR A 1 96 ? 4.319 9.804 10.395 1.00 94.00 96 THR A O 1
ATOM 777 N N . SER A 1 97 ? 4.916 10.338 12.488 1.00 95.00 97 SER A N 1
ATOM 778 C CA . SER A 1 97 ? 5.946 11.300 12.070 1.00 95.00 97 SER A CA 1
ATOM 779 C C . SER A 1 97 ? 7.120 10.622 11.352 1.00 95.00 97 SER A C 1
ATOM 781 O O . SER A 1 97 ? 7.587 11.129 10.334 1.00 95.00 97 SER A O 1
ATOM 783 N N . SER A 1 98 ? 7.540 9.435 11.796 1.00 95.88 98 SER A N 1
ATOM 784 C CA . SER A 1 98 ? 8.545 8.628 11.094 1.00 95.88 98 SER A CA 1
ATOM 785 C C . SER A 1 98 ? 8.075 8.184 9.704 1.00 95.88 98 SER A C 1
ATOM 787 O O . SER A 1 98 ? 8.824 8.323 8.737 1.00 95.88 98 SER A O 1
ATOM 789 N N . ALA A 1 99 ? 6.833 7.708 9.576 1.00 94.31 99 ALA A N 1
ATOM 790 C CA . ALA A 1 99 ? 6.255 7.318 8.293 1.00 94.31 99 ALA A CA 1
ATOM 791 C C . ALA A 1 99 ? 6.141 8.508 7.327 1.00 94.31 99 ALA A C 1
ATOM 793 O O . ALA A 1 99 ? 6.455 8.368 6.147 1.00 94.31 99 ALA A O 1
ATOM 794 N N . LEU A 1 100 ? 5.755 9.686 7.828 1.00 96.25 100 LEU A N 1
ATOM 795 C CA . LEU A 1 100 ? 5.713 10.917 7.036 1.00 96.25 100 LEU A CA 1
ATOM 796 C C . LEU A 1 100 ? 7.101 11.323 6.535 1.00 96.25 100 LEU A C 1
ATOM 798 O O . LEU A 1 100 ? 7.246 11.624 5.354 1.00 96.25 100 LEU A O 1
ATOM 802 N N . ASN A 1 101 ? 8.128 11.280 7.386 1.00 96.88 101 ASN A N 1
ATOM 803 C CA . ASN A 1 101 ? 9.497 11.587 6.963 1.00 96.88 101 ASN A CA 1
ATOM 804 C C . ASN A 1 101 ? 9.986 10.611 5.891 1.00 96.88 101 ASN A C 1
ATOM 806 O O . ASN A 1 101 ? 10.547 11.037 4.885 1.00 96.88 101 ASN A O 1
ATOM 810 N N . LYS A 1 102 ? 9.705 9.315 6.062 1.00 97.06 102 LYS A N 1
ATOM 811 C CA . LYS A 1 102 ? 10.058 8.304 5.066 1.00 97.06 102 LYS A CA 1
ATOM 812 C C . LYS A 1 102 ? 9.359 8.553 3.728 1.00 97.06 102 LYS A C 1
ATOM 814 O O . LYS A 1 102 ? 9.990 8.448 2.683 1.00 97.06 102 LYS A O 1
ATOM 819 N N . LEU A 1 103 ? 8.082 8.934 3.753 1.00 96.38 103 LEU A N 1
ATOM 820 C CA . LEU A 1 103 ? 7.339 9.294 2.545 1.00 96.38 103 LEU A CA 1
ATOM 821 C C . LEU A 1 103 ? 7.950 10.517 1.846 1.00 96.38 103 LEU A C 1
ATOM 823 O O . LEU A 1 103 ? 8.059 10.538 0.622 1.00 96.38 103 LEU A O 1
ATOM 827 N N . VAL A 1 104 ? 8.374 11.524 2.614 1.00 97.50 104 VAL A N 1
ATOM 828 C CA . VAL A 1 104 ? 9.059 12.705 2.074 1.00 97.50 104 VAL A CA 1
ATOM 829 C C . VAL A 1 104 ? 10.382 12.306 1.414 1.00 97.50 104 VAL A C 1
ATOM 831 O O . VAL A 1 104 ? 10.632 12.711 0.280 1.00 97.50 104 VAL A O 1
ATOM 834 N N . GLU A 1 105 ? 11.193 11.470 2.061 1.00 97.12 105 GLU A N 1
ATOM 835 C CA . GLU A 1 105 ? 12.444 10.959 1.485 1.00 97.12 105 GLU A CA 1
ATOM 836 C C . GLU A 1 105 ? 12.205 10.144 0.207 1.00 97.12 105 GLU A C 1
ATOM 838 O O . GLU A 1 105 ? 12.851 10.389 -0.811 1.00 97.12 105 GLU A O 1
ATOM 843 N N . GLU A 1 106 ? 11.245 9.215 0.220 1.00 97.12 106 GLU A N 1
ATOM 844 C CA . GLU A 1 106 ? 10.883 8.416 -0.955 1.00 97.12 106 GLU A CA 1
ATOM 845 C C . GLU A 1 106 ? 10.389 9.307 -2.107 1.00 97.12 106 GLU A C 1
ATOM 847 O O . GLU A 1 106 ? 10.786 9.105 -3.253 1.00 97.12 106 GLU A O 1
ATOM 852 N N . SER A 1 107 ? 9.608 10.354 -1.816 1.00 95.56 107 SER A N 1
ATOM 853 C CA . SER A 1 107 ? 9.164 11.315 -2.834 1.00 95.56 107 SER A CA 1
ATOM 854 C C . SER A 1 107 ? 10.318 12.120 -3.440 1.00 95.56 107 SER A C 1
ATOM 856 O O . SER A 1 107 ? 10.358 12.325 -4.653 1.00 95.56 107 SER A O 1
ATOM 858 N N . ALA A 1 108 ? 11.295 12.529 -2.625 1.00 96.62 108 ALA A N 1
ATOM 859 C CA . ALA A 1 108 ? 12.480 13.231 -3.103 1.00 96.62 108 ALA A CA 1
ATOM 860 C C . ALA A 1 108 ? 13.350 12.315 -3.977 1.00 96.62 108 ALA A C 1
ATOM 862 O O . ALA A 1 108 ? 13.812 12.734 -5.039 1.00 96.62 108 ALA A O 1
ATOM 863 N N . ASN A 1 109 ? 13.513 11.053 -3.575 1.00 97.44 109 ASN A N 1
ATOM 864 C CA . ASN A 1 109 ? 14.247 10.054 -4.348 1.00 97.44 109 ASN A CA 1
ATOM 865 C C . ASN A 1 109 ? 13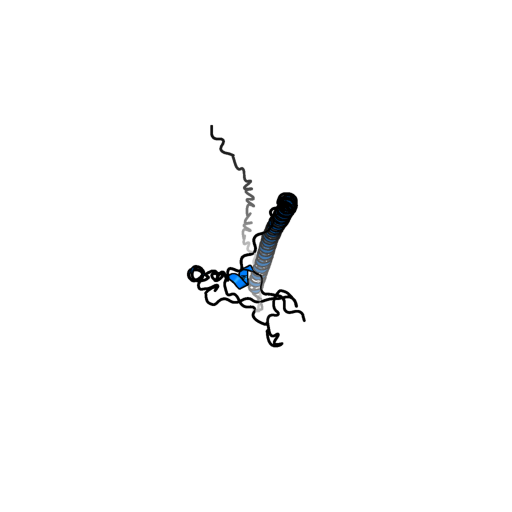.583 9.777 -5.700 1.00 97.44 109 ASN A C 1
ATOM 867 O O . ASN A 1 109 ? 14.273 9.752 -6.717 1.00 97.44 109 ASN A O 1
ATOM 871 N N . LEU A 1 110 ? 12.254 9.648 -5.736 1.00 97.31 110 LEU A N 1
ATOM 872 C CA . LEU A 1 110 ? 11.503 9.474 -6.983 1.00 97.31 110 LEU A CA 1
ATOM 873 C C . LEU A 1 110 ? 11.684 10.660 -7.937 1.00 97.31 110 LEU A C 1
ATOM 875 O O . LEU A 1 110 ? 11.837 10.461 -9.140 1.00 97.31 110 LEU A O 1
ATOM 879 N N . CYS A 1 111 ? 11.716 11.893 -7.423 1.00 96.56 111 CYS A N 1
ATOM 880 C CA . CYS A 1 111 ? 12.005 13.074 -8.240 1.00 96.56 111 CYS A CA 1
ATOM 881 C C . CYS A 1 111 ? 13.410 13.019 -8.860 1.00 96.56 111 CYS A C 1
ATOM 883 O O . CYS A 1 111 ? 13.574 13.349 -10.034 1.00 96.56 111 CYS A O 1
ATOM 885 N N . ILE A 1 112 ? 14.413 12.579 -8.093 1.00 97.06 112 ILE A N 1
ATOM 886 C CA . ILE A 1 112 ? 15.786 12.407 -8.590 1.00 97.06 112 ILE A CA 1
ATOM 887 C C . ILE A 1 112 ? 15.835 11.312 -9.663 1.00 97.06 112 ILE A C 1
ATOM 889 O O . ILE A 1 112 ? 16.465 11.498 -10.702 1.00 97.06 112 ILE A O 1
ATOM 893 N N . GLU A 1 113 ? 15.172 10.179 -9.435 1.00 97.31 113 GLU A N 1
ATOM 894 C CA . GLU A 1 113 ? 15.129 9.069 -10.390 1.00 97.31 113 GLU A CA 1
ATOM 895 C C . GLU A 1 113 ? 14.445 9.477 -11.703 1.00 97.31 113 GLU A C 1
ATOM 897 O O . GLU A 1 113 ? 14.931 9.153 -12.788 1.00 97.31 113 GLU A O 1
ATOM 902 N N . LEU A 1 114 ? 13.371 10.265 -11.618 1.00 96.44 114 LEU A N 1
ATOM 903 C CA . LEU A 1 114 ? 12.679 10.811 -12.781 1.00 96.44 114 LEU A CA 1
ATOM 904 C C . LEU A 1 114 ? 13.578 11.756 -13.589 1.00 96.44 114 LEU A C 1
ATOM 906 O O . LEU A 1 114 ? 13.627 11.650 -14.816 1.00 96.44 114 LEU A O 1
ATOM 910 N N . ASP A 1 115 ? 14.326 12.637 -12.921 1.00 96.94 115 ASP A N 1
ATOM 911 C CA . ASP A 1 115 ? 15.286 13.527 -13.584 1.00 96.94 115 ASP A CA 1
ATOM 912 C C . ASP A 1 115 ? 16.415 12.733 -14.266 1.00 96.94 115 ASP A C 1
ATOM 914 O O . ASP A 1 115 ? 16.744 12.956 -15.434 1.00 96.94 115 ASP A O 1
ATOM 918 N N . GLN A 1 116 ? 16.949 11.711 -13.592 1.00 96.56 116 GLN A N 1
ATOM 919 C CA . GLN A 1 116 ? 17.951 10.818 -14.178 1.00 96.56 116 GLN A CA 1
ATOM 920 C C . GLN A 1 116 ? 17.419 10.074 -15.407 1.00 96.56 116 GLN A C 1
ATOM 922 O O . GLN A 1 116 ? 18.114 9.997 -16.425 1.00 96.56 116 GLN A O 1
ATOM 927 N N . ALA A 1 117 ? 16.196 9.544 -15.339 1.00 97.00 117 ALA A N 1
ATOM 928 C CA . ALA A 1 117 ? 15.553 8.866 -16.458 1.00 97.00 117 ALA A CA 1
ATOM 929 C C . ALA A 1 117 ? 15.352 9.818 -17.647 1.00 97.00 117 ALA A C 1
ATOM 931 O O . ALA A 1 117 ? 15.654 9.458 -18.788 1.00 97.00 117 ALA A O 1
ATOM 932 N N . TYR A 1 118 ? 14.930 11.057 -17.386 1.00 97.75 118 TYR A N 1
ATOM 933 C CA . TYR A 1 118 ? 14.796 12.091 -18.410 1.00 97.75 118 TYR A CA 1
ATOM 934 C C . TYR A 1 118 ? 16.139 12.414 -19.085 1.00 97.75 118 TYR A C 1
ATOM 936 O O . TYR A 1 118 ? 16.230 12.454 -20.315 1.00 97.75 118 TYR A O 1
ATOM 944 N N . ILE A 1 119 ? 17.215 12.564 -18.305 1.00 96.81 119 ILE A N 1
ATOM 945 C CA . ILE A 1 119 ? 18.569 12.783 -18.835 1.00 96.81 119 ILE A CA 1
ATOM 946 C C . ILE A 1 119 ? 19.010 11.606 -19.714 1.00 96.81 119 ILE A C 1
ATOM 948 O O . ILE A 1 119 ? 19.592 11.818 -20.783 1.00 96.81 119 ILE A O 1
ATOM 952 N N . GLN A 1 120 ? 18.751 10.366 -19.291 1.00 96.62 120 GLN A N 1
ATOM 953 C CA . GLN A 1 120 ? 19.090 9.180 -20.080 1.00 96.62 120 GLN A CA 1
ATOM 954 C C . GLN A 1 120 ? 18.320 9.132 -21.399 1.00 96.62 120 GLN A C 1
ATOM 956 O O . GLN A 1 120 ? 18.929 8.878 -22.441 1.00 96.62 120 GLN A O 1
ATOM 961 N N . LEU A 1 121 ? 17.020 9.429 -21.371 1.00 97.00 121 LEU A N 1
ATOM 962 C CA . LEU A 1 121 ? 16.187 9.488 -22.567 1.00 97.00 121 LEU A CA 1
ATOM 963 C C . LEU A 1 121 ? 16.717 10.531 -23.555 1.00 97.00 121 LEU A C 1
ATOM 965 O O . LEU A 1 121 ? 16.912 10.228 -24.730 1.00 97.00 121 LEU A O 1
ATOM 969 N N . ASN A 1 122 ? 17.040 11.731 -23.072 1.00 96.94 122 ASN A N 1
ATOM 970 C CA . ASN A 1 122 ? 17.591 12.791 -23.911 1.00 96.94 122 ASN A CA 1
ATOM 971 C C . ASN A 1 122 ? 18.938 12.382 -24.542 1.00 96.94 122 ASN A C 1
ATOM 973 O O . ASN A 1 122 ? 19.168 12.579 -25.734 1.00 96.94 122 ASN A O 1
ATOM 977 N N . ARG A 1 123 ? 19.823 11.720 -23.782 1.00 95.06 123 ARG A N 1
ATOM 978 C CA . ARG A 1 123 ? 21.084 11.175 -24.324 1.00 95.06 123 ARG A CA 1
ATOM 979 C C . ARG A 1 123 ? 20.849 10.131 -25.415 1.00 95.06 123 ARG A C 1
ATOM 981 O O . ARG A 1 123 ? 21.588 10.108 -26.399 1.00 95.06 123 ARG A O 1
ATOM 988 N N . GLN A 1 124 ? 19.859 9.258 -25.238 1.00 96.06 124 GLN A N 1
ATOM 989 C CA . GLN A 1 124 ? 19.499 8.264 -26.249 1.00 96.06 124 GLN A CA 1
ATOM 990 C C . GLN A 1 124 ? 18.937 8.930 -27.507 1.00 96.06 124 GLN A C 1
ATOM 992 O O . GLN A 1 124 ? 19.350 8.554 -28.602 1.00 96.06 124 GLN A O 1
ATOM 997 N N . GLN A 1 125 ? 18.094 9.955 -27.361 1.00 94.94 125 GLN A N 1
ATOM 998 C CA . GLN A 1 125 ? 17.570 10.725 -28.489 1.00 94.94 125 GLN A CA 1
ATOM 999 C C . GLN A 1 125 ? 18.697 11.382 -29.294 1.00 94.94 125 GLN A C 1
ATOM 1001 O O . GLN A 1 125 ? 18.795 11.161 -30.497 1.00 94.94 125 GLN A O 1
ATOM 1006 N N . ILE A 1 126 ? 19.627 12.074 -28.627 1.00 94.31 126 ILE A N 1
ATOM 1007 C CA . ILE A 1 126 ? 20.798 12.680 -29.285 1.00 94.31 126 ILE A CA 1
ATOM 1008 C C . ILE A 1 126 ? 21.614 11.621 -30.041 1.00 94.31 126 ILE A C 1
ATOM 1010 O O . ILE A 1 126 ? 22.084 11.858 -31.153 1.00 94.31 126 ILE A O 1
ATOM 1014 N N . ARG A 1 127 ? 21.791 10.429 -29.457 1.00 94.00 127 ARG A N 1
ATOM 1015 C CA . ARG A 1 127 ? 22.504 9.327 -30.115 1.00 94.00 127 ARG A CA 1
ATOM 1016 C C . ARG A 1 127 ? 21.769 8.829 -31.359 1.00 94.00 127 ARG A C 1
ATOM 1018 O O . ARG A 1 127 ? 22.428 8.546 -32.357 1.00 94.00 127 ARG A O 1
ATOM 1025 N N . ILE A 1 128 ? 20.444 8.710 -31.298 1.00 94.19 128 ILE A N 1
ATOM 1026 C CA . ILE A 1 128 ? 19.610 8.346 -32.449 1.00 94.19 128 ILE A CA 1
ATOM 1027 C C . ILE A 1 128 ? 19.776 9.389 -33.556 1.00 94.19 128 ILE A C 1
ATOM 1029 O O . ILE A 1 128 ? 20.079 9.016 -34.687 1.00 94.19 128 ILE A O 1
ATOM 1033 N N . ASP A 1 129 ? 19.677 10.675 -33.227 1.00 93.69 129 ASP A N 1
ATOM 1034 C CA . ASP A 1 129 ? 19.797 11.768 -34.196 1.00 93.69 129 ASP A CA 1
ATOM 1035 C C . ASP A 1 129 ? 21.179 11.783 -34.869 1.00 93.69 129 ASP A C 1
ATOM 1037 O O . ASP A 1 129 ? 21.289 11.931 -36.086 1.00 93.69 129 ASP A O 1
ATOM 1041 N N . LEU A 1 130 ? 22.254 11.559 -34.103 1.00 92.31 130 LEU A N 1
ATOM 1042 C CA . LEU A 1 130 ? 23.612 11.443 -34.645 1.00 92.31 130 LEU A CA 1
ATOM 1043 C C . LEU A 1 130 ? 23.758 10.262 -35.610 1.00 92.31 130 LEU A C 1
ATOM 1045 O O . LEU A 1 130 ? 24.368 10.412 -36.669 1.00 92.31 130 LEU A O 1
ATOM 1049 N N . LEU A 1 131 ? 23.205 9.097 -35.261 1.00 91.19 131 LEU A N 1
ATOM 1050 C CA . LEU A 1 131 ? 23.254 7.904 -36.109 1.00 91.19 131 LEU A CA 1
ATOM 1051 C C . LEU A 1 131 ? 22.424 8.079 -37.384 1.00 91.19 131 LEU A C 1
ATOM 1053 O O . LEU A 1 131 ? 22.884 7.699 -38.461 1.00 91.19 131 LEU A O 1
ATOM 1057 N N . LEU A 1 132 ? 21.244 8.696 -37.283 1.00 88.75 132 LEU A N 1
ATOM 1058 C CA . LEU A 1 132 ? 20.421 9.051 -38.438 1.00 88.75 132 LEU A CA 1
ATOM 1059 C C . LEU A 1 132 ? 21.191 9.990 -39.374 1.00 88.75 132 LEU A C 1
ATOM 1061 O O . LEU A 1 132 ? 21.324 9.687 -40.557 1.00 88.75 132 LEU A O 1
ATOM 1065 N N . ASN A 1 133 ? 21.803 11.050 -38.846 1.00 78.31 133 ASN A N 1
ATOM 1066 C CA . ASN A 1 133 ? 22.593 11.994 -39.641 1.00 78.31 133 ASN A CA 1
ATOM 1067 C C . ASN A 1 133 ? 23.847 11.356 -40.274 1.00 78.31 133 ASN A C 1
ATOM 1069 O O . ASN A 1 133 ? 24.196 11.689 -41.405 1.00 78.31 133 ASN A O 1
ATOM 1073 N N . GLN A 1 134 ? 24.504 10.403 -39.601 1.00 73.19 134 GLN A N 1
ATOM 1074 C CA . GLN A 1 134 ? 25.625 9.641 -40.177 1.00 73.19 134 GLN A CA 1
ATOM 1075 C C . GLN A 1 134 ? 25.190 8.688 -41.294 1.00 73.19 134 GLN A C 1
ATOM 1077 O O . GLN A 1 134 ? 25.914 8.528 -42.275 1.00 73.19 134 GLN A O 1
ATOM 1082 N N . SER A 1 135 ? 24.008 8.079 -41.178 1.00 60.03 135 SER A N 1
ATOM 1083 C CA . SER A 1 135 ? 23.475 7.157 -42.190 1.00 60.03 135 SER A CA 1
ATOM 1084 C C . SER A 1 135 ? 23.050 7.839 -43.499 1.00 60.03 135 SER A C 1
ATOM 1086 O O . SER A 1 135 ? 22.869 7.158 -44.506 1.00 60.03 135 SER A O 1
ATOM 1088 N N . ILE A 1 136 ? 22.938 9.173 -43.502 1.00 59.81 136 ILE A N 1
ATOM 1089 C CA . ILE A 1 136 ? 22.564 9.988 -44.669 1.00 59.81 136 ILE A CA 1
ATOM 1090 C C . ILE A 1 136 ? 23.808 10.531 -45.406 1.00 59.81 136 ILE A C 1
ATOM 1092 O O . ILE A 1 136 ? 23.672 11.141 -46.462 1.00 59.81 136 ILE A O 1
ATOM 1096 N N . SER A 1 137 ? 25.036 10.282 -44.921 1.00 44.09 137 SER A N 1
ATOM 1097 C CA . SER A 1 137 ? 26.250 10.613 -45.685 1.00 44.09 137 SER A CA 1
ATOM 1098 C C . SER A 1 137 ? 26.295 9.752 -46.959 1.00 44.09 137 SER A C 1
ATOM 1100 O O . SER A 1 137 ? 26.446 8.529 -46.854 1.00 44.09 137 SER A O 1
ATOM 1102 N N . PRO A 1 138 ? 26.125 10.330 -48.166 1.00 51.38 138 PRO A N 1
ATOM 1103 C CA . PRO A 1 138 ? 26.099 9.543 -49.383 1.00 51.38 138 PRO A CA 1
ATOM 1104 C C . PRO A 1 138 ? 27.498 8.984 -49.607 1.00 51.38 138 PRO A C 1
ATOM 1106 O O . PRO A 1 138 ? 28.477 9.728 -49.666 1.00 51.38 138 PRO A O 1
ATOM 1109 N N . LYS A 1 139 ? 27.586 7.667 -49.781 1.00 47.16 139 LYS A N 1
ATOM 1110 C CA . LYS A 1 139 ? 28.698 7.079 -50.518 1.00 47.16 139 LYS A CA 1
ATOM 1111 C C . LYS A 1 139 ? 28.638 7.634 -51.941 1.00 47.16 139 LYS A C 1
ATOM 1113 O O . LYS A 1 139 ? 27.874 7.136 -52.763 1.00 47.16 139 LYS A O 1
ATOM 1118 N N . GLU A 1 140 ? 29.415 8.673 -52.226 1.00 52.09 140 GLU A N 1
ATOM 1119 C CA . GLU A 1 140 ? 29.821 8.976 -53.596 1.00 52.09 140 GLU A CA 1
ATOM 1120 C C . GLU A 1 140 ? 30.799 7.887 -54.048 1.00 52.09 140 GLU A C 1
ATOM 1122 O O . GLU A 1 140 ? 32.013 8.062 -54.025 1.00 52.09 140 GLU A O 1
ATOM 1127 N N . ASP A 1 141 ? 30.260 6.734 -54.440 1.00 46.25 141 ASP A N 1
ATOM 1128 C CA . ASP A 1 141 ? 31.017 5.735 -55.181 1.00 46.25 141 ASP A CA 1
ATOM 1129 C C . ASP A 1 141 ? 30.660 5.821 -56.672 1.00 46.25 141 ASP A C 1
ATOM 1131 O O . ASP A 1 141 ? 29.606 5.384 -57.128 1.00 46.25 141 ASP A O 1
ATOM 1135 N N . SER A 1 142 ? 31.646 6.291 -57.438 1.00 46.72 142 SER A N 1
ATOM 1136 C CA . SER A 1 142 ? 31.949 5.918 -58.826 1.00 46.72 142 SER A CA 1
ATOM 1137 C C . SER A 1 142 ? 31.100 6.485 -59.985 1.00 46.72 142 SER A C 1
ATOM 1139 O O . SER A 1 142 ? 30.075 5.949 -60.398 1.00 46.72 142 SER A O 1
ATOM 1141 N N . SER A 1 143 ? 31.686 7.451 -60.699 1.00 41.06 143 SER A N 1
ATOM 1142 C CA . SER A 1 143 ? 31.724 7.394 -62.166 1.00 41.06 143 SER A CA 1
ATOM 1143 C C . SER A 1 143 ? 33.055 7.909 -62.705 1.00 41.06 143 SER A C 1
ATOM 1145 O O . SER A 1 143 ? 33.664 8.832 -62.174 1.00 41.06 143 SER A O 1
ATOM 1147 N N . LYS A 1 144 ? 33.531 7.189 -63.718 1.00 46.03 144 LYS A N 1
ATOM 1148 C CA . LYS A 1 144 ? 34.826 7.309 -64.382 1.00 46.03 144 LYS A CA 1
ATOM 1149 C C . LYS A 1 144 ? 34.912 8.570 -65.254 1.00 46.03 144 LYS A C 1
ATOM 1151 O O . LYS A 1 144 ? 33.900 9.113 -65.674 1.00 46.03 144 LYS A O 1
ATOM 1156 N N . ASP A 1 145 ? 36.160 8.866 -65.615 1.00 40.03 145 ASP A N 1
ATOM 1157 C CA . ASP A 1 145 ? 36.618 9.568 -66.820 1.00 40.03 145 ASP A CA 1
ATOM 1158 C C . ASP A 1 145 ? 36.869 11.091 -66.770 1.00 40.03 145 ASP A C 1
ATOM 1160 O O . ASP A 1 145 ? 35.986 11.928 -66.882 1.00 40.03 145 ASP A O 1
ATOM 1164 N N . LYS A 1 146 ? 38.179 11.388 -66.758 1.00 45.56 146 LYS A N 1
ATOM 1165 C CA . LYS A 1 146 ? 38.902 12.321 -67.643 1.00 45.56 146 LYS A CA 1
ATOM 1166 C C . LYS A 1 146 ? 38.565 13.828 -67.632 1.00 45.56 146 LYS A C 1
ATOM 1168 O O . LYS A 1 146 ? 37.674 14.305 -68.320 1.00 45.56 146 LYS A O 1
ATOM 1173 N N . THR A 1 147 ? 39.568 14.550 -67.119 1.00 33.53 147 THR A N 1
ATOM 1174 C CA . THR A 1 147 ? 40.222 15.719 -67.747 1.00 33.53 147 THR A CA 1
ATOM 1175 C C . THR A 1 147 ? 39.704 17.120 -67.390 1.00 33.53 147 THR A C 1
ATOM 1177 O O . THR A 1 147 ? 38.535 17.458 -67.522 1.00 33.53 147 THR A O 1
ATOM 1180 N N . THR A 1 148 ? 40.706 17.968 -67.123 1.00 35.50 148 THR A N 1
ATOM 1181 C CA . THR A 1 148 ? 40.793 19.440 -67.218 1.00 35.50 148 THR A CA 1
ATOM 1182 C C . THR A 1 148 ? 40.397 20.323 -66.031 1.00 35.50 148 THR A C 1
ATOM 1184 O O . THR A 1 148 ? 39.307 20.266 -65.481 1.00 35.50 148 THR A O 1
ATOM 1187 N N . HIS A 1 149 ? 41.361 21.188 -65.697 1.00 36.94 149 HIS A N 1
ATOM 1188 C CA . HIS A 1 149 ? 41.323 22.331 -64.792 1.00 36.94 149 HIS A CA 1
ATOM 1189 C C . HIS A 1 149 ? 40.051 23.184 -64.873 1.00 36.94 149 HIS A C 1
ATOM 1191 O O . HIS A 1 149 ? 39.650 23.571 -65.964 1.00 36.94 149 HIS A O 1
ATOM 1197 N N . SER A 1 150 ? 39.572 23.657 -63.720 1.00 33.91 150 SER A N 1
ATOM 1198 C CA . SER A 1 150 ? 39.368 25.093 -63.478 1.00 33.91 150 SER A CA 1
ATOM 1199 C C . SER A 1 150 ? 39.027 25.338 -62.012 1.00 33.91 150 SER A C 1
ATOM 1201 O O . SER A 1 150 ? 38.140 24.700 -61.451 1.00 33.91 150 SER A O 1
ATOM 1203 N N . ASN A 1 151 ? 39.714 26.316 -61.420 1.00 40.59 151 ASN A N 1
ATOM 1204 C CA . ASN A 1 151 ? 39.280 27.033 -60.226 1.00 40.59 151 ASN A CA 1
ATOM 1205 C C . ASN A 1 151 ? 37.807 27.441 -60.354 1.00 40.59 151 ASN A C 1
ATOM 1207 O O . ASN A 1 151 ? 37.408 27.836 -61.448 1.00 40.59 151 ASN A O 1
ATOM 1211 N N . ASN A 1 152 ? 37.055 27.419 -59.248 1.00 41.25 152 ASN A N 1
ATOM 1212 C CA . ASN A 1 152 ? 36.210 28.538 -58.828 1.00 41.25 152 ASN A CA 1
ATOM 1213 C C . ASN A 1 152 ? 35.722 28.376 -57.379 1.00 41.25 152 ASN A C 1
ATOM 1215 O O . ASN A 1 152 ? 35.293 27.325 -56.921 1.00 41.25 152 ASN A O 1
ATOM 1219 N N . LYS A 1 153 ? 35.837 29.504 -56.689 1.00 46.19 153 LYS A N 1
ATOM 1220 C CA . LYS A 1 153 ? 35.483 29.857 -55.317 1.00 46.19 153 LYS A CA 1
ATOM 1221 C C . LYS A 1 153 ? 33.978 29.663 -55.065 1.00 46.19 153 LYS A C 1
ATOM 1223 O O . LYS A 1 153 ? 33.169 30.183 -55.828 1.00 46.19 153 LYS A O 1
ATOM 1228 N N . SER A 1 154 ? 33.594 29.006 -53.970 1.00 39.56 154 SER A N 1
ATOM 1229 C CA . SER A 1 154 ? 32.256 29.176 -53.387 1.00 39.56 154 SER A CA 1
ATOM 1230 C C . SER A 1 154 ? 32.287 29.111 -51.865 1.00 39.56 154 SER A C 1
ATOM 1232 O O . SER A 1 154 ? 32.527 28.089 -51.235 1.00 39.56 154 SER A O 1
ATOM 1234 N N . GLN A 1 155 ? 32.082 30.308 -51.336 1.00 48.50 155 GLN A N 1
ATOM 1235 C CA . GLN A 1 155 ? 31.639 30.703 -50.015 1.00 48.50 155 GLN A CA 1
ATOM 1236 C C . GLN A 1 155 ? 30.424 29.881 -49.562 1.00 48.50 155 GLN A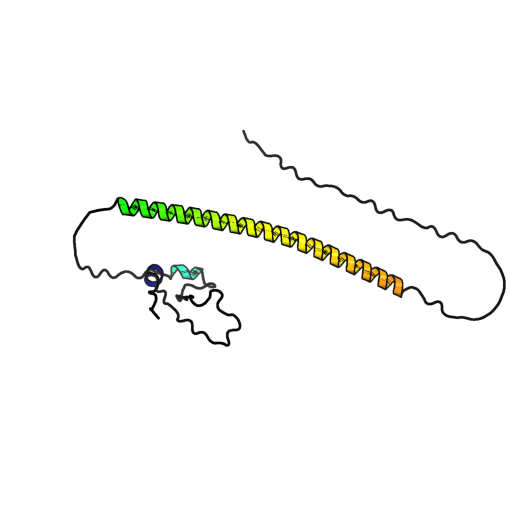 C 1
ATOM 1238 O O . GLN A 1 155 ? 29.379 29.929 -50.203 1.00 48.50 155 GLN A O 1
ATOM 1243 N N . VAL A 1 156 ? 30.543 29.187 -48.430 1.00 39.62 156 VAL A N 1
ATOM 1244 C CA . VAL A 1 156 ? 29.390 28.726 -47.647 1.00 39.62 156 VAL A CA 1
ATOM 1245 C C . VAL A 1 156 ? 29.593 29.238 -46.227 1.00 39.62 156 VAL A C 1
ATOM 1247 O O . VAL A 1 156 ? 30.598 28.947 -45.581 1.00 39.62 156 VAL A O 1
ATOM 1250 N N . MET A 1 157 ? 28.677 30.109 -45.812 1.00 35.06 157 MET A N 1
ATOM 1251 C CA . MET A 1 157 ? 28.624 30.748 -44.502 1.00 35.06 157 MET A CA 1
ATOM 1252 C C . MET A 1 157 ? 28.395 29.679 -43.429 1.00 35.06 157 MET A C 1
ATOM 1254 O O . MET A 1 157 ? 27.366 29.009 -43.440 1.00 35.06 157 MET A O 1
ATOM 1258 N N . SER A 1 158 ? 29.329 29.533 -42.492 1.00 40.12 158 SER A N 1
ATOM 1259 C CA . SER A 1 158 ? 29.064 28.824 -41.240 1.00 40.12 158 SER A CA 1
ATOM 1260 C C . SER A 1 158 ? 28.309 29.770 -40.309 1.00 40.12 158 SER A C 1
ATOM 1262 O O . SER A 1 158 ? 28.920 30.556 -39.586 1.00 40.12 158 SER A O 1
ATOM 1264 N N . GLU A 1 159 ? 26.980 29.732 -40.348 1.00 38.25 159 GLU A N 1
ATOM 1265 C CA . GLU A 1 159 ? 26.150 30.349 -39.313 1.00 38.25 159 GLU A CA 1
ATOM 1266 C C . GLU A 1 159 ? 26.235 29.497 -38.041 1.00 38.25 159 GLU A C 1
ATOM 1268 O O . GLU A 1 159 ? 25.571 28.474 -37.879 1.00 38.25 159 GLU A O 1
ATOM 1273 N N . SER A 1 160 ? 27.116 29.909 -37.133 1.00 40.16 160 SER A N 1
ATOM 1274 C CA . SER A 1 160 ? 27.163 29.410 -35.764 1.00 40.16 160 SER A CA 1
ATOM 1275 C C . SER A 1 160 ? 25.914 29.884 -35.019 1.00 40.16 160 SER A C 1
ATOM 1277 O O . SER A 1 160 ? 25.883 31.007 -34.518 1.00 40.16 160 SER A O 1
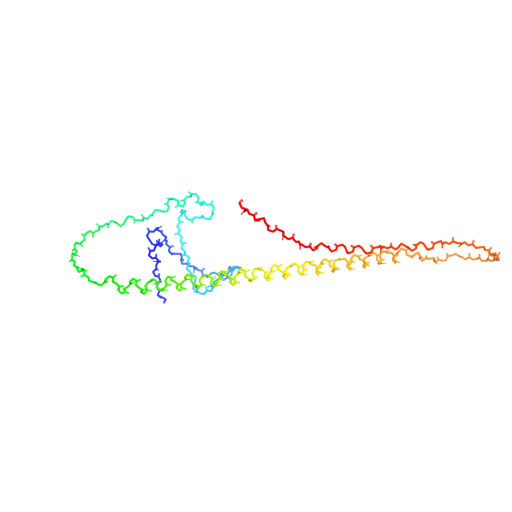ATOM 1279 N N . ASN A 1 161 ? 24.885 29.040 -34.922 1.00 35.22 161 ASN A N 1
ATOM 1280 C CA . ASN A 1 161 ? 23.759 29.298 -34.025 1.00 35.22 161 ASN A CA 1
ATOM 1281 C C . ASN A 1 161 ? 24.235 29.223 -32.564 1.00 35.22 161 ASN A C 1
ATOM 1283 O O . ASN A 1 161 ? 24.417 28.148 -31.993 1.00 35.22 161 ASN A O 1
ATOM 1287 N N . THR A 1 162 ? 24.447 30.390 -31.958 1.00 40.41 162 THR A N 1
ATOM 1288 C CA . THR A 1 162 ? 24.620 30.564 -30.514 1.00 40.41 162 THR A CA 1
ATOM 1289 C C . THR A 1 162 ? 23.274 30.393 -29.819 1.00 40.41 162 THR A C 1
ATOM 1291 O O . THR A 1 162 ? 22.430 31.287 -29.868 1.00 40.41 162 THR A O 1
ATOM 1294 N N . TYR A 1 163 ? 23.066 29.265 -29.140 1.00 37.28 163 TYR A N 1
ATOM 1295 C CA . TYR A 1 163 ? 21.961 29.126 -28.192 1.00 37.28 163 TYR A CA 1
ATOM 1296 C C . TYR A 1 163 ? 22.346 29.806 -26.874 1.00 37.28 163 TYR A C 1
ATOM 1298 O O . TYR A 1 163 ? 23.271 29.377 -26.183 1.00 37.28 163 TYR A O 1
ATOM 1306 N N . TYR A 1 164 ? 21.644 30.888 -26.536 1.00 36.69 164 TYR A N 1
ATOM 1307 C CA . TYR A 1 164 ? 21.734 31.531 -25.229 1.00 36.69 164 TYR A CA 1
ATOM 1308 C C . TYR A 1 164 ? 21.191 30.591 -24.143 1.00 36.69 164 TYR A C 1
ATOM 1310 O O . TYR A 1 164 ? 20.043 30.154 -24.194 1.00 36.69 164 TYR A O 1
ATOM 1318 N N . LEU A 1 165 ? 22.024 30.312 -23.141 1.00 40.44 165 LEU A N 1
ATOM 1319 C CA . LEU A 1 165 ? 21.654 29.616 -21.914 1.00 40.44 165 LEU A CA 1
ATOM 1320 C C . LEU A 1 165 ? 20.876 30.598 -21.019 1.00 40.44 165 LEU A C 1
ATOM 1322 O O . LEU A 1 165 ? 21.473 31.471 -20.393 1.00 40.44 165 LEU A O 1
ATOM 1326 N N . ASN A 1 166 ? 19.546 30.496 -20.975 1.00 34.28 166 ASN A N 1
ATOM 1327 C CA . ASN A 1 166 ? 18.729 31.285 -20.051 1.00 34.28 166 ASN A CA 1
ATOM 1328 C C . ASN A 1 166 ? 18.447 30.469 -18.781 1.00 34.28 166 ASN A C 1
ATOM 1330 O O . ASN A 1 166 ? 17.403 29.835 -18.655 1.00 34.28 166 ASN A O 1
ATOM 1334 N N . ASN A 1 167 ? 19.385 30.490 -17.831 1.00 42.56 167 ASN A N 1
ATOM 1335 C CA . ASN A 1 167 ? 19.123 30.042 -16.464 1.00 42.56 167 ASN A CA 1
ATOM 1336 C C . ASN A 1 167 ? 18.465 31.193 -15.694 1.00 42.56 167 ASN A C 1
ATOM 1338 O O . ASN A 1 167 ? 19.125 31.919 -14.953 1.00 42.56 167 ASN A O 1
ATOM 1342 N N . SER A 1 168 ? 17.156 31.368 -15.877 1.00 41.31 168 SER A N 1
ATOM 1343 C CA . SER A 1 168 ? 16.362 32.209 -14.981 1.00 41.31 168 SER A CA 1
ATOM 1344 C C . SER A 1 168 ? 15.948 31.396 -13.756 1.00 41.31 168 SER A C 1
ATOM 1346 O O . SER A 1 168 ? 14.946 30.684 -13.741 1.00 41.31 168 SER A O 1
ATOM 1348 N N . THR A 1 169 ? 16.780 31.514 -12.726 1.00 46.09 169 THR A N 1
ATOM 1349 C CA . THR A 1 169 ? 16.537 31.152 -11.331 1.00 46.09 169 THR A CA 1
ATOM 1350 C C . THR A 1 169 ? 15.197 31.712 -10.853 1.00 46.09 169 THR A C 1
ATOM 1352 O O . THR A 1 169 ? 15.060 32.917 -10.660 1.00 46.09 169 THR A O 1
ATOM 1355 N N . SER A 1 170 ? 14.212 30.848 -10.618 1.00 44.12 170 SER A N 1
ATOM 1356 C CA . SER A 1 170 ? 13.019 31.212 -9.848 1.00 44.12 170 SER A CA 1
ATOM 1357 C C . SER A 1 170 ? 13.224 30.777 -8.399 1.00 44.12 170 SER A C 1
ATOM 1359 O O . SER A 1 170 ? 12.874 29.664 -8.014 1.00 44.12 170 SER A O 1
ATOM 1361 N N . SER A 1 171 ? 13.839 31.655 -7.604 1.00 38.62 171 SER A N 1
ATOM 1362 C CA . SER A 1 171 ? 13.832 31.548 -6.145 1.00 38.62 171 SER A CA 1
ATOM 1363 C C . SER A 1 171 ? 12.454 31.933 -5.613 1.00 38.62 171 SER A C 1
ATOM 1365 O O . SER A 1 171 ? 11.918 32.993 -5.931 1.00 38.62 171 SER A O 1
ATOM 1367 N N . SER A 1 172 ? 11.903 31.061 -4.777 1.00 36.06 172 SER A N 1
ATOM 1368 C CA . SER A 1 172 ? 10.688 31.288 -4.000 1.00 36.06 172 SER A CA 1
ATOM 1369 C C . SER A 1 172 ? 10.919 32.366 -2.931 1.00 36.06 172 SER A C 1
ATOM 1371 O O . SER A 1 172 ? 11.952 32.376 -2.263 1.00 36.06 172 SER A O 1
ATOM 1373 N N . THR A 1 173 ? 9.957 33.266 -2.720 1.00 40.75 173 THR A N 1
ATOM 1374 C CA . THR A 1 173 ? 9.833 34.024 -1.464 1.00 40.75 173 THR A CA 1
ATOM 1375 C C . THR A 1 173 ? 8.356 34.159 -1.116 1.00 40.75 173 THR A C 1
ATOM 1377 O O . THR A 1 173 ? 7.598 34.867 -1.775 1.00 40.75 173 THR A O 1
ATOM 1380 N N . LEU A 1 174 ? 7.957 33.445 -0.064 1.00 42.06 174 LEU A N 1
ATOM 1381 C CA . LEU A 1 174 ? 6.687 33.607 0.630 1.00 42.06 174 LEU A CA 1
ATOM 1382 C C . LEU A 1 174 ? 6.764 34.875 1.489 1.00 42.06 174 LEU A C 1
ATOM 1384 O O . LEU A 1 174 ? 7.620 34.969 2.367 1.00 42.06 174 LEU A O 1
ATOM 1388 N N . VAL A 1 175 ? 5.859 35.830 1.272 1.00 44.09 175 VAL A N 1
ATOM 1389 C CA . VAL A 1 175 ? 5.625 36.932 2.215 1.00 44.09 175 VAL A CA 1
ATOM 1390 C C . VAL A 1 175 ? 4.395 36.588 3.048 1.00 44.09 175 VAL A C 1
ATOM 1392 O O . VAL A 1 175 ? 3.297 36.404 2.522 1.00 44.09 175 VAL A O 1
ATOM 1395 N N . ALA A 1 176 ? 4.606 36.471 4.358 1.00 42.66 176 ALA A N 1
ATOM 1396 C CA . ALA A 1 176 ? 3.564 36.274 5.351 1.00 42.66 176 ALA A CA 1
ATOM 1397 C C . ALA A 1 176 ? 2.643 37.502 5.421 1.00 42.66 176 ALA A C 1
ATOM 1399 O O . ALA A 1 176 ? 3.095 38.645 5.456 1.00 42.66 176 ALA A O 1
ATOM 1400 N N . LYS A 1 177 ? 1.334 37.250 5.457 1.00 40.00 177 LYS A N 1
ATOM 1401 C CA . LYS A 1 177 ? 0.294 38.261 5.640 1.00 40.00 177 LYS A CA 1
ATOM 1402 C C . LYS A 1 177 ? -0.013 38.374 7.133 1.00 40.00 177 LYS A C 1
ATOM 1404 O O . LYS A 1 177 ? -0.716 37.527 7.677 1.00 40.00 177 LYS A O 1
ATOM 1409 N N . THR A 1 178 ? 0.511 39.402 7.789 1.00 47.78 178 THR A N 1
ATOM 1410 C CA . THR A 1 178 ? 0.097 39.794 9.142 1.00 47.78 178 THR A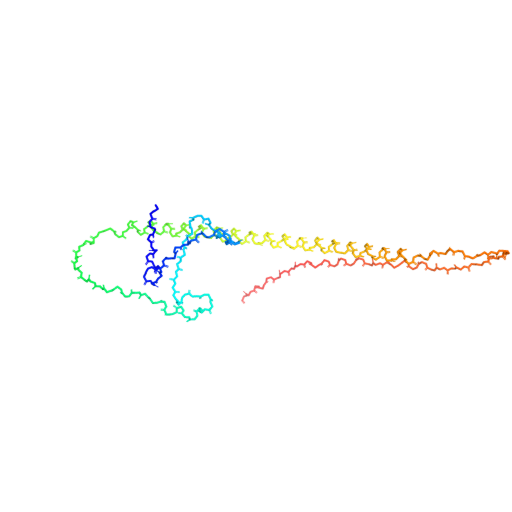 CA 1
ATOM 1411 C C . THR A 1 178 ? -1.236 40.540 9.036 1.00 47.78 178 THR A C 1
ATOM 1413 O O . THR A 1 178 ? -1.349 41.492 8.266 1.00 47.78 178 THR A O 1
ATOM 1416 N N . LYS A 1 179 ? -2.264 40.076 9.753 1.00 48.94 179 LYS A N 1
ATOM 1417 C CA . LYS A 1 179 ? -3.489 40.844 10.019 1.00 48.94 179 LYS A CA 1
ATOM 1418 C C . LYS A 1 179 ? -3.322 41.523 11.379 1.00 48.94 179 LYS A C 1
ATOM 1420 O O . LYS A 1 179 ? -3.061 40.816 12.351 1.00 48.94 179 LYS A O 1
ATOM 1425 N N . GLU A 1 180 ? -3.479 42.841 11.413 1.00 43.09 180 GLU A N 1
ATOM 1426 C CA . GLU A 1 180 ? -4.067 43.555 12.558 1.00 43.09 180 GLU A CA 1
ATOM 1427 C C . GLU A 1 180 ? -5.591 43.584 12.393 1.00 43.09 180 GLU A C 1
ATOM 1429 O O . GLU A 1 180 ? -6.056 43.625 11.225 1.00 43.09 180 GLU A O 1
#

Foldseek 3Di:
DDPDDDDPVCVQQPKDKDDDDDDVPPPDDPPPPPDDIDIDDPQDDPVRPVSVVVSDGPPPPPPDDDDDDDDDDPPPVVVVVVVVVVVVVVVVVVVVVVVVVVVVVVVVVVVVVVVVVVVVVVVVVVVVVVVVVVVPPDPPDDDDDDDDDDDDDDDDDPPDPDDDDDPPDDDDDDDDDDDD

Secondary structure (DSSP, 8-state):
-PPPPPPHHHHHTT-EEE-----TT-SS--TTGGG--EEE-TT--SS-GGGGGG-PPPP---------------SHHHHHHHHHHHHHHHHHHHHHHHHHHHHHHHHHHHHHHHHHHHHHHHHHHHHHHHHHHHHTS------------------------------------PPP----